Protein AF-A0A7W0H3W8-F1 (afdb_monomer_lite)

Structure (mmCIF, N/CA/C/O backbone):
data_AF-A0A7W0H3W8-F1
#
_entry.id   AF-A0A7W0H3W8-F1
#
loop_
_atom_site.group_PDB
_atom_site.id
_atom_site.type_symbol
_atom_site.label_atom_id
_atom_site.label_alt_id
_atom_site.label_comp_id
_atom_site.label_asym_id
_atom_site.label_entity_id
_atom_site.label_seq_id
_atom_site.pdbx_PDB_ins_code
_atom_site.Cartn_x
_atom_site.Cartn_y
_atom_site.Cartn_z
_atom_site.occupancy
_atom_site.B_iso_or_equiv
_atom_site.auth_seq_id
_atom_site.auth_comp_id
_atom_site.auth_asym_id
_atom_site.auth_atom_id
_atom_site.pdbx_PDB_model_num
ATOM 1 N N . MET A 1 1 ? 3.212 -19.810 -20.473 1.00 50.41 1 MET A N 1
ATOM 2 C CA . MET A 1 1 ? 3.753 -18.492 -20.847 1.00 50.41 1 MET A CA 1
ATOM 3 C C . MET A 1 1 ? 5.045 -18.343 -20.088 1.00 50.41 1 MET A C 1
ATOM 5 O O . MET A 1 1 ? 5.011 -18.523 -18.877 1.00 50.41 1 MET A O 1
ATOM 9 N N . ASP A 1 2 ? 6.152 -18.123 -20.786 1.00 60.06 2 ASP A N 1
ATOM 10 C CA . ASP A 1 2 ? 7.444 -17.920 -20.136 1.00 60.06 2 ASP A CA 1
ATOM 11 C C . ASP A 1 2 ? 7.403 -16.652 -19.279 1.00 60.06 2 ASP A C 1
ATOM 13 O O . ASP A 1 2 ? 6.918 -15.608 -19.710 1.00 60.06 2 ASP A O 1
ATOM 17 N N . THR A 1 3 ? 7.862 -16.768 -18.032 1.00 73.81 3 THR A N 1
ATOM 18 C CA . THR A 1 3 ? 7.799 -15.706 -17.013 1.00 73.81 3 THR A CA 1
ATOM 19 C C . THR A 1 3 ? 8.709 -14.516 -17.340 1.00 73.81 3 THR A C 1
ATOM 21 O O . THR A 1 3 ? 8.526 -13.440 -16.778 1.00 73.81 3 THR A O 1
ATOM 24 N N . PHE A 1 4 ? 9.677 -14.690 -18.248 1.00 73.19 4 PHE A N 1
ATOM 25 C CA . PHE A 1 4 ? 10.635 -13.660 -18.646 1.00 73.19 4 PHE A CA 1
ATOM 26 C C . PHE A 1 4 ? 10.853 -13.652 -20.166 1.00 73.19 4 PHE A C 1
ATOM 28 O O . PHE A 1 4 ? 10.890 -14.727 -20.770 1.00 73.19 4 PHE A O 1
ATOM 35 N N . PRO A 1 5 ? 11.019 -12.468 -20.785 1.00 79.19 5 PRO A N 1
ATOM 36 C CA . PRO A 1 5 ? 11.378 -12.362 -22.196 1.00 79.19 5 PRO A CA 1
ATOM 37 C C . PRO A 1 5 ? 12.801 -12.884 -22.449 1.00 79.19 5 PRO A C 1
ATOM 39 O O . PRO A 1 5 ? 13.669 -12.784 -21.579 1.00 79.19 5 PRO A O 1
ATOM 42 N N . ASP A 1 6 ? 13.055 -13.401 -23.655 1.00 86.75 6 ASP A N 1
ATOM 43 C CA . ASP A 1 6 ? 14.410 -13.749 -24.095 1.00 86.75 6 ASP A CA 1
ATOM 44 C C . ASP A 1 6 ? 15.216 -12.473 -24.369 1.00 86.75 6 ASP A C 1
ATOM 46 O O . ASP A 1 6 ? 15.170 -11.885 -25.449 1.00 86.75 6 ASP A O 1
ATOM 50 N N . LEU A 1 7 ? 15.953 -12.033 -23.351 1.00 87.62 7 LEU A N 1
ATOM 51 C CA . LEU A 1 7 ? 16.754 -10.813 -23.400 1.00 87.62 7 LEU A CA 1
ATOM 52 C C . LEU A 1 7 ? 17.893 -10.891 -24.427 1.00 87.62 7 LEU A C 1
ATOM 54 O O . LEU A 1 7 ? 18.333 -9.851 -24.908 1.00 87.62 7 LEU A O 1
ATOM 58 N N . GLY A 1 8 ? 18.369 -12.095 -24.768 1.00 87.38 8 GLY A N 1
ATOM 59 C CA . GLY A 1 8 ? 19.455 -12.287 -25.735 1.00 87.38 8 GLY A CA 1
ATOM 60 C C . GLY A 1 8 ? 19.033 -12.042 -27.185 1.00 87.38 8 GLY A C 1
ATOM 61 O O . GLY A 1 8 ? 19.891 -11.832 -28.042 1.00 87.38 8 GLY A O 1
ATOM 62 N N . ALA A 1 9 ? 17.725 -12.042 -27.453 1.00 90.88 9 ALA A N 1
ATOM 63 C CA . ALA A 1 9 ? 17.151 -11.759 -28.764 1.00 90.88 9 ALA A CA 1
ATOM 64 C C . ALA A 1 9 ? 16.858 -10.263 -28.997 1.00 90.88 9 ALA A C 1
ATOM 66 O O . ALA A 1 9 ? 16.539 -9.883 -30.123 1.00 90.88 9 ALA A O 1
ATOM 67 N N . LEU A 1 10 ? 16.957 -9.419 -27.961 1.00 92.25 10 LEU A N 1
ATOM 68 C CA . LEU A 1 10 ? 16.675 -7.985 -28.043 1.00 92.25 10 LEU A CA 1
ATOM 69 C C . LEU A 1 10 ? 17.929 -7.188 -28.414 1.00 92.25 10 LEU A C 1
ATOM 71 O O . LEU A 1 10 ? 19.022 -7.429 -27.902 1.00 92.25 10 LEU A O 1
ATOM 75 N N . SER A 1 11 ? 17.764 -6.174 -29.258 1.00 95.56 11 SER A N 1
ATOM 76 C CA . SER A 1 11 ? 18.784 -5.145 -29.455 1.00 95.56 11 SER A CA 1
ATOM 77 C C . SER A 1 11 ? 18.902 -4.226 -28.233 1.00 95.56 11 SER A C 1
ATOM 79 O O . SER A 1 11 ? 17.962 -4.063 -27.456 1.00 95.56 11 SER A O 1
ATOM 81 N N . ASP A 1 12 ? 20.027 -3.518 -28.110 1.00 96.12 12 ASP A N 1
ATOM 82 C CA . ASP A 1 12 ? 20.242 -2.519 -27.049 1.00 96.12 12 ASP A CA 1
ATOM 83 C C . ASP A 1 12 ? 19.133 -1.461 -26.971 1.00 96.12 12 ASP A C 1
ATOM 85 O O . ASP A 1 12 ? 18.842 -0.931 -25.897 1.00 96.12 12 ASP A O 1
ATOM 89 N N . ARG A 1 13 ? 18.534 -1.109 -28.115 1.00 97.12 13 ARG A N 1
ATOM 90 C CA . ARG A 1 13 ? 17.428 -0.151 -28.165 1.00 97.12 13 ARG A CA 1
ATOM 91 C C . ARG A 1 13 ? 16.160 -0.760 -27.577 1.00 97.12 13 ARG A C 1
ATOM 93 O O . ARG A 1 13 ? 15.568 -0.152 -26.696 1.00 97.12 13 ARG A O 1
ATOM 100 N N . GLU A 1 14 ? 15.787 -1.954 -28.027 1.00 95.44 14 GLU A N 1
ATOM 101 C CA . GLU A 1 14 ? 14.603 -2.658 -27.522 1.00 95.44 14 GLU A CA 1
ATOM 102 C C . GLU A 1 14 ? 14.725 -2.950 -26.026 1.00 95.44 14 GLU A C 1
ATOM 104 O O . GLU A 1 14 ? 13.753 -2.818 -25.289 1.00 95.44 14 GLU A O 1
ATOM 109 N N . LEU A 1 15 ? 15.934 -3.262 -25.550 1.00 95.44 15 LEU A N 1
ATOM 110 C CA . LEU A 1 15 ? 16.192 -3.452 -24.128 1.00 95.44 15 LEU A CA 1
ATOM 111 C C . LEU A 1 15 ? 15.991 -2.157 -23.325 1.00 95.44 15 LEU A C 1
ATOM 113 O O . LEU A 1 15 ? 15.386 -2.189 -22.256 1.00 95.44 15 LEU A O 1
ATOM 117 N N . LYS A 1 16 ? 16.468 -1.011 -23.827 1.00 96.62 16 LYS A N 1
ATOM 118 C CA . LYS A 1 16 ? 16.248 0.295 -23.179 1.00 96.62 16 LYS A CA 1
ATOM 119 C C . LYS A 1 16 ? 14.772 0.674 -23.146 1.00 96.62 16 LYS A C 1
ATOM 121 O O . LYS A 1 16 ? 14.302 1.139 -22.110 1.00 96.62 16 LYS A O 1
ATOM 126 N N . ASP A 1 17 ? 14.060 0.443 -24.244 1.00 96.44 17 ASP A N 1
ATOM 127 C CA . ASP A 1 17 ? 12.628 0.722 -24.343 1.00 96.44 17 ASP A CA 1
ATOM 128 C C . ASP A 1 17 ? 11.838 -0.170 -23.362 1.00 96.44 17 ASP A C 1
ATOM 130 O O . ASP A 1 17 ? 10.987 0.325 -22.622 1.00 96.44 17 ASP A O 1
ATOM 134 N N . LEU A 1 18 ? 12.195 -1.458 -23.255 1.00 94.62 18 LEU A N 1
ATOM 135 C CA . LEU A 1 18 ? 11.595 -2.389 -22.293 1.00 94.62 18 LEU A CA 1
ATOM 136 C C . LEU A 1 18 ? 11.868 -1.985 -20.836 1.00 94.62 18 LEU A C 1
ATOM 138 O O . LEU A 1 18 ? 10.961 -2.027 -20.005 1.00 94.62 18 LEU A O 1
ATOM 142 N N . ILE A 1 19 ? 13.098 -1.575 -20.511 1.00 95.69 19 ILE A N 1
ATOM 143 C CA . ILE A 1 19 ? 13.442 -1.075 -19.171 1.00 95.69 19 ILE A CA 1
ATOM 144 C C . ILE A 1 19 ? 12.607 0.161 -18.833 1.00 95.69 19 ILE A C 1
ATOM 146 O O . ILE A 1 19 ? 12.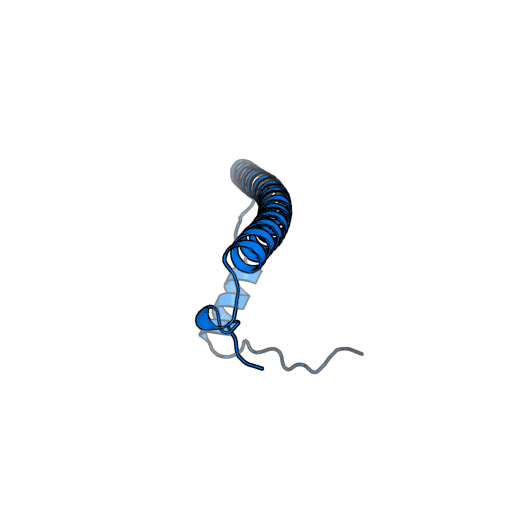091 0.253 -17.719 1.00 95.69 19 ILE A O 1
ATOM 150 N N . GLN A 1 20 ? 12.466 1.098 -19.774 1.00 98.12 20 GLN A N 1
ATOM 151 C CA . GLN A 1 20 ? 11.674 2.307 -19.569 1.00 98.12 20 GLN A CA 1
ATOM 152 C C . GLN A 1 20 ? 10.212 1.956 -19.279 1.00 98.12 20 GLN A C 1
ATOM 154 O O . GLN A 1 20 ? 9.674 2.405 -18.269 1.00 98.12 20 GLN A O 1
ATOM 159 N N . GLN A 1 21 ? 9.609 1.088 -20.096 1.00 97.12 21 GLN A N 1
ATOM 160 C CA . GLN A 1 21 ? 8.232 0.638 -19.904 1.00 97.12 21 GLN A CA 1
ATOM 161 C C . GLN A 1 21 ? 8.032 -0.019 -18.529 1.00 97.12 21 GLN A C 1
ATOM 163 O O . GLN A 1 21 ? 7.154 0.383 -17.769 1.00 97.12 21 GLN A O 1
ATOM 168 N N . LEU A 1 22 ? 8.871 -0.997 -18.174 1.00 96.44 22 LEU A N 1
ATOM 169 C CA . LEU A 1 22 ? 8.748 -1.701 -16.893 1.00 96.44 22 LEU A CA 1
ATOM 170 C C . LEU A 1 22 ? 8.983 -0.772 -15.696 1.00 96.44 22 LEU A C 1
ATOM 172 O O . LEU A 1 22 ? 8.370 -0.951 -14.646 1.00 96.44 22 LEU A O 1
ATOM 176 N N . THR A 1 23 ? 9.850 0.231 -15.846 1.00 98.25 23 THR A N 1
ATOM 177 C CA . THR A 1 23 ? 10.080 1.244 -14.809 1.00 98.25 23 THR A CA 1
ATOM 178 C C . THR A 1 23 ? 8.842 2.115 -14.603 1.00 98.25 23 THR A C 1
ATOM 180 O O . THR A 1 23 ? 8.486 2.405 -13.464 1.00 98.25 23 THR A O 1
ATOM 183 N N . GLU A 1 24 ? 8.167 2.526 -15.675 1.00 98.44 24 GLU A N 1
ATOM 184 C CA . GLU A 1 24 ? 6.924 3.303 -15.585 1.00 98.44 24 GLU A CA 1
ATOM 185 C C . GLU A 1 24 ? 5.791 2.492 -14.942 1.00 98.44 24 GLU A C 1
ATOM 187 O O . GLU A 1 24 ? 5.112 2.985 -14.036 1.00 98.44 24 GLU A O 1
ATOM 192 N N . GLU A 1 25 ? 5.634 1.228 -15.345 1.00 98.25 25 GLU A N 1
ATOM 193 C CA . GLU A 1 25 ? 4.658 0.308 -14.750 1.00 98.25 25 GLU A CA 1
ATOM 194 C C . GLU A 1 25 ? 4.932 0.085 -13.251 1.00 98.25 25 GLU A C 1
ATOM 196 O O . GLU A 1 25 ? 4.016 0.156 -12.424 1.00 98.25 25 GLU A O 1
ATOM 201 N N . GLU A 1 26 ? 6.197 -0.124 -12.87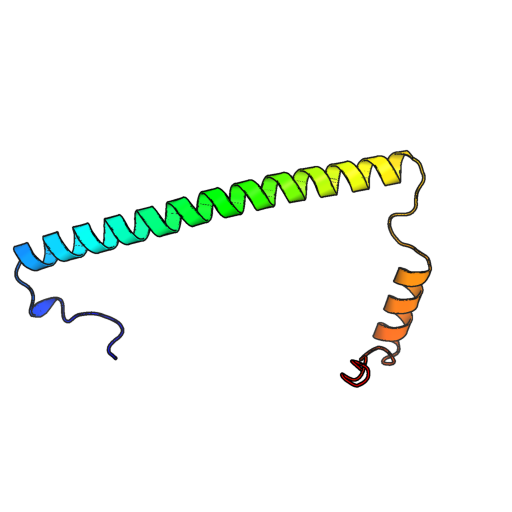0 1.00 98.44 26 GLU A N 1
ATOM 202 C CA . GLU A 1 26 ? 6.601 -0.253 -11.466 1.00 98.44 26 GLU A CA 1
ATOM 203 C C . GLU A 1 26 ? 6.259 1.010 -10.673 1.00 98.44 26 GLU A C 1
ATOM 205 O O . GLU A 1 26 ? 5.658 0.918 -9.598 1.00 98.44 26 GLU A O 1
ATOM 210 N N . GLN A 1 27 ? 6.569 2.190 -11.216 1.00 98.69 27 GLN A N 1
ATOM 211 C CA . GLN A 1 27 ? 6.286 3.465 -10.560 1.00 98.69 27 GLN A CA 1
ATOM 212 C C . GLN A 1 27 ? 4.790 3.654 -10.311 1.00 98.69 27 GLN A C 1
ATOM 214 O O . GLN A 1 27 ? 4.400 4.125 -9.233 1.00 98.69 27 GLN A O 1
ATOM 219 N N . GLU A 1 28 ? 3.941 3.263 -11.263 1.00 98.62 28 GLU A N 1
ATOM 220 C CA . GLU A 1 28 ? 2.491 3.321 -11.108 1.00 98.62 28 GLU A CA 1
ATOM 221 C C . GLU A 1 28 ? 2.007 2.387 -9.989 1.00 98.62 28 GLU A C 1
ATOM 223 O O . GLU A 1 28 ? 1.248 2.804 -9.100 1.00 98.62 28 GLU A O 1
ATOM 228 N N . VAL A 1 29 ? 2.479 1.137 -9.980 1.00 98.62 29 VAL A N 1
ATOM 229 C CA . VAL A 1 29 ? 2.147 0.160 -8.932 1.00 98.62 29 VAL A CA 1
ATOM 230 C C . VAL A 1 29 ? 2.603 0.667 -7.562 1.00 98.62 29 VAL A C 1
ATOM 232 O O . VAL A 1 29 ? 1.825 0.666 -6.600 1.00 98.62 29 VAL A O 1
ATOM 235 N N . SER A 1 30 ? 3.827 1.178 -7.470 1.00 98.69 30 SER A N 1
ATOM 236 C CA . SER A 1 30 ? 4.396 1.744 -6.248 1.00 98.69 30 SER A CA 1
ATOM 237 C C . SER A 1 30 ? 3.655 2.997 -5.774 1.00 98.69 30 SER A C 1
ATOM 239 O O . SER A 1 30 ? 3.479 3.203 -4.566 1.00 98.69 30 SER A O 1
ATOM 241 N N . TYR A 1 31 ? 3.152 3.830 -6.686 1.00 98.69 31 TYR A N 1
ATOM 242 C CA . TYR A 1 31 ? 2.286 4.955 -6.339 1.00 98.69 31 TYR A CA 1
ATOM 243 C C . TYR A 1 31 ? 0.966 4.478 -5.723 1.00 98.69 31 TYR A C 1
ATOM 245 O O . TYR A 1 31 ? 0.631 4.875 -4.601 1.00 98.69 31 TYR A O 1
ATOM 253 N N . ARG A 1 32 ? 0.254 3.563 -6.394 1.00 98.62 32 ARG A N 1
ATOM 254 C CA . ARG A 1 32 ? -1.010 2.993 -5.893 1.00 98.62 32 ARG A CA 1
ATOM 255 C C . ARG A 1 32 ? -0.821 2.322 -4.530 1.00 98.62 32 ARG A C 1
ATOM 257 O O . ARG A 1 32 ? -1.614 2.556 -3.615 1.00 98.62 32 ARG A O 1
ATOM 264 N N . ARG A 1 33 ? 0.269 1.564 -4.357 1.00 98.69 33 ARG A N 1
ATOM 265 C CA . ARG A 1 33 ? 0.643 0.936 -3.081 1.00 98.69 33 ARG A CA 1
ATOM 266 C C . ARG A 1 33 ? 0.795 1.967 -1.963 1.00 98.69 33 ARG A C 1
ATOM 268 O O . ARG A 1 33 ? 0.220 1.775 -0.893 1.00 98.69 33 ARG A O 1
ATOM 275 N N . ARG A 1 34 ? 1.524 3.066 -2.194 1.00 98.75 34 ARG A N 1
ATOM 276 C CA . ARG A 1 34 ? 1.720 4.123 -1.182 1.00 98.75 34 ARG A CA 1
ATOM 277 C C . ARG A 1 34 ? 0.406 4.776 -0.760 1.00 98.75 34 ARG A C 1
ATOM 279 O O . ARG A 1 34 ? 0.194 4.974 0.433 1.00 98.75 34 ARG A O 1
ATOM 286 N N . ILE A 1 35 ? -0.495 5.049 -1.704 1.00 98.62 35 ILE A N 1
ATOM 287 C CA . ILE A 1 35 ? -1.816 5.618 -1.394 1.00 98.62 35 ILE A CA 1
ATOM 288 C C . ILE A 1 35 ? -2.644 4.663 -0.527 1.00 98.62 35 ILE A C 1
ATOM 290 O O . ILE A 1 35 ? -3.246 5.088 0.459 1.00 98.62 35 ILE A O 1
ATOM 294 N N . LEU A 1 36 ? -2.667 3.372 -0.869 1.00 98.62 36 LEU A N 1
ATOM 295 C CA . LEU A 1 36 ? -3.391 2.366 -0.088 1.00 98.62 36 LEU A CA 1
ATOM 296 C C . LEU A 1 36 ? -2.814 2.220 1.320 1.00 98.62 36 LEU A C 1
ATOM 298 O O . LEU A 1 36 ? -3.571 2.246 2.288 1.00 98.62 36 LEU A O 1
ATOM 302 N N . HIS A 1 37 ? -1.489 2.131 1.444 1.00 98.25 37 HIS A N 1
ATOM 303 C CA . HIS A 1 37 ? -0.825 2.068 2.744 1.00 98.25 37 HIS A CA 1
ATOM 304 C C . HIS A 1 37 ? -1.125 3.310 3.592 1.00 98.25 37 HIS A C 1
ATOM 306 O O . HIS A 1 37 ? -1.516 3.161 4.743 1.00 98.25 37 HIS A O 1
ATOM 312 N N . GLY A 1 38 ? -1.080 4.514 3.012 1.00 98.44 38 GLY A N 1
ATOM 313 C CA . GLY A 1 38 ? -1.448 5.741 3.725 1.00 98.44 38 GLY A CA 1
ATOM 314 C C . GLY A 1 38 ? -2.883 5.714 4.265 1.00 98.44 38 GLY A C 1
ATOM 315 O O . GLY A 1 38 ? -3.118 6.077 5.415 1.00 98.44 38 GLY A O 1
ATOM 316 N N . LYS A 1 39 ? -3.850 5.217 3.479 1.00 98.50 39 LYS A N 1
ATOM 317 C CA . LYS A 1 39 ? -5.238 5.036 3.945 1.00 98.50 39 LYS A CA 1
ATOM 318 C C . LYS A 1 39 ? -5.335 4.018 5.081 1.00 98.50 39 LYS A C 1
ATOM 320 O O . LYS A 1 39 ? -6.024 4.270 6.067 1.00 98.50 39 LYS A O 1
ATOM 325 N N . ILE A 1 40 ? -4.650 2.883 4.949 1.00 97.88 40 ILE A N 1
ATOM 326 C CA . ILE A 1 40 ? -4.607 1.838 5.979 1.00 97.88 40 ILE A CA 1
ATOM 327 C C . ILE A 1 40 ? -4.023 2.398 7.278 1.00 97.88 40 ILE A C 1
ATOM 329 O O . ILE A 1 40 ? -4.578 2.156 8.347 1.00 97.88 40 ILE A O 1
ATOM 333 N N . ASP A 1 41 ? -2.945 3.169 7.194 1.00 98.38 41 ASP A N 1
ATOM 334 C CA . ASP A 1 41 ? -2.267 3.717 8.365 1.00 98.38 41 ASP A CA 1
ATOM 335 C C . ASP A 1 41 ? -3.129 4.761 9.084 1.00 98.38 41 ASP A C 1
ATOM 337 O O . ASP A 1 41 ? -3.215 4.732 10.312 1.00 98.38 41 ASP A O 1
ATOM 341 N N . ILE A 1 42 ? -3.862 5.606 8.346 1.00 98.31 42 ILE A N 1
ATOM 342 C CA . ILE A 1 42 ? -4.854 6.527 8.928 1.00 98.31 42 ILE A CA 1
ATOM 343 C C . ILE A 1 42 ? -5.940 5.750 9.683 1.00 98.31 42 ILE A C 1
ATOM 345 O O . ILE A 1 42 ? -6.251 6.071 10.831 1.00 98.31 42 ILE A O 1
ATOM 349 N N . LEU A 1 43 ? -6.507 4.710 9.063 1.00 97.69 43 LEU A N 1
ATOM 350 C CA . LEU A 1 43 ? -7.559 3.902 9.687 1.00 97.69 43 LEU A CA 1
ATOM 351 C C . LEU A 1 43 ? -7.048 3.149 10.920 1.00 97.69 43 LEU A C 1
ATOM 353 O O . LEU A 1 43 ? -7.740 3.096 11.935 1.00 97.69 43 LEU A O 1
ATOM 357 N N . ARG A 1 44 ? -5.828 2.603 10.865 1.00 96.75 44 ARG A N 1
ATOM 358 C CA . ARG A 1 44 ? -5.180 1.957 12.015 1.00 96.75 44 ARG A CA 1
ATOM 359 C C . ARG A 1 44 ? -4.949 2.942 13.154 1.00 96.75 44 ARG A C 1
ATOM 361 O O . ARG A 1 44 ? -5.254 2.608 14.296 1.00 96.75 44 ARG A O 1
ATOM 368 N N . ALA A 1 45 ? -4.448 4.141 12.859 1.00 97.00 45 ALA A N 1
ATOM 369 C CA . ALA A 1 45 ? -4.228 5.173 13.867 1.00 97.00 45 ALA A CA 1
ATOM 370 C C . ALA A 1 45 ? -5.541 5.562 14.562 1.00 97.00 45 ALA A C 1
ATOM 372 O O . ALA A 1 45 ? -5.594 5.640 15.790 1.00 97.00 45 ALA A O 1
ATOM 373 N N . GLU A 1 46 ? -6.619 5.730 13.794 1.00 97.00 46 GLU A N 1
ATOM 374 C CA . GLU A 1 46 ? -7.933 6.043 14.352 1.00 97.00 46 GLU A CA 1
ATOM 375 C C . GLU A 1 46 ? -8.528 4.875 15.153 1.00 97.00 46 GLU A C 1
ATOM 377 O O . GLU A 1 46 ? -9.098 5.091 16.223 1.00 97.00 46 GLU A O 1
ATOM 382 N N . LEU A 1 47 ? -8.358 3.629 14.700 1.00 94.12 47 LEU A N 1
ATOM 383 C CA . LEU A 1 47 ? -8.770 2.448 15.461 1.00 94.12 47 LEU A CA 1
ATOM 384 C C . LEU A 1 47 ? -8.064 2.393 16.823 1.00 94.12 47 LEU A C 1
ATOM 386 O O . LEU A 1 47 ? -8.723 2.244 17.851 1.00 94.12 47 LEU A O 1
ATOM 390 N N . VAL A 1 48 ? -6.741 2.569 16.843 1.00 94.12 48 VAL A N 1
ATOM 391 C CA . VAL A 1 48 ? -5.949 2.598 18.083 1.00 94.12 48 VAL A CA 1
ATOM 392 C C . VAL A 1 48 ? -6.407 3.735 18.998 1.00 94.12 48 VAL A C 1
ATOM 394 O O . VAL A 1 48 ? -6.596 3.520 20.195 1.00 94.12 48 VAL A O 1
ATOM 397 N N . ASN A 1 49 ? -6.650 4.926 18.447 1.00 93.75 49 ASN A N 1
ATOM 398 C CA . ASN A 1 49 ? -7.166 6.072 19.196 1.00 93.75 49 ASN A CA 1
ATOM 399 C C . ASN A 1 49 ? -8.523 5.767 19.853 1.00 93.75 49 ASN A C 1
ATOM 401 O O . ASN A 1 49 ? -8.726 6.057 21.032 1.00 93.75 49 ASN A O 1
ATOM 405 N N . ARG A 1 50 ? -9.448 5.132 19.122 1.00 91.06 50 ARG A N 1
ATOM 406 C CA . ARG A 1 50 ? -10.757 4.727 19.659 1.00 91.06 50 ARG A CA 1
ATOM 407 C C . ARG A 1 50 ? -10.634 3.687 20.761 1.00 91.06 50 ARG A C 1
ATOM 409 O O . ARG A 1 50 ? -11.274 3.844 21.794 1.00 91.06 50 ARG A O 1
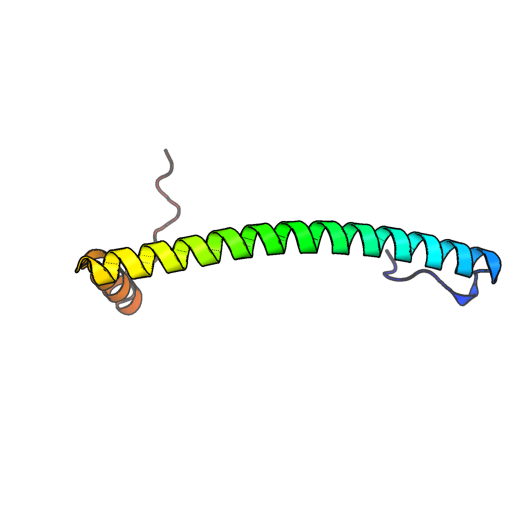ATOM 416 N N . LEU A 1 51 ? -9.810 2.659 20.562 1.00 89.44 51 LEU A N 1
ATOM 417 C CA . LEU A 1 51 ? -9.575 1.626 21.575 1.00 89.44 51 LEU A CA 1
ATOM 418 C C . LEU A 1 51 ? -8.988 2.232 22.853 1.00 89.44 51 LEU A C 1
ATOM 420 O O . LEU A 1 51 ? -9.462 1.939 23.948 1.00 89.44 51 LEU A O 1
ATOM 424 N N . ARG A 1 52 ? -8.023 3.147 22.716 1.00 87.88 52 ARG A N 1
ATOM 425 C CA . ARG A 1 52 ? -7.460 3.877 23.852 1.00 87.88 52 ARG A CA 1
ATOM 426 C C . ARG A 1 52 ? -8.527 4.682 24.599 1.00 87.88 52 ARG A C 1
ATOM 428 O O . ARG A 1 52 ? -8.609 4.568 25.816 1.00 87.88 52 ARG A O 1
ATOM 435 N N . LYS A 1 53 ? -9.369 5.440 23.888 1.00 89.75 53 LYS A N 1
ATOM 436 C CA . LYS A 1 53 ? -10.462 6.217 24.500 1.00 89.75 53 LYS A CA 1
ATOM 437 C C . LYS A 1 53 ? -11.477 5.337 25.228 1.00 89.75 53 LYS A C 1
ATOM 439 O O . LYS A 1 53 ? -11.900 5.692 26.320 1.00 89.75 53 LYS A O 1
ATOM 444 N N . LYS A 1 54 ? -11.852 4.193 24.647 1.00 86.81 54 LYS A N 1
ATOM 445 C CA . LYS A 1 54 ? -12.746 3.219 25.294 1.00 86.81 54 LYS A CA 1
ATOM 446 C C . LYS A 1 54 ? -12.158 2.696 26.600 1.00 86.81 54 LYS A C 1
ATOM 448 O O . LYS A 1 54 ? -12.827 2.718 27.626 1.00 86.81 54 LYS A O 1
ATOM 453 N N . HIS A 1 55 ? -10.885 2.311 26.568 1.00 82.81 55 HIS A N 1
ATOM 454 C CA . HIS A 1 55 ? -10.173 1.866 27.760 1.00 82.81 55 HIS A CA 1
ATOM 455 C C . HIS A 1 55 ? -10.085 2.972 28.830 1.00 82.81 55 HIS A C 1
ATOM 457 O O . HIS A 1 55 ? -10.339 2.713 30.002 1.00 82.81 55 HIS A O 1
ATOM 463 N N . GLU A 1 56 ? -9.778 4.216 28.443 1.00 87.75 56 GLU A N 1
ATOM 464 C CA . GLU A 1 56 ? -9.772 5.379 29.352 1.00 87.75 56 GLU A CA 1
ATOM 465 C C . GLU A 1 56 ? -11.165 5.675 29.945 1.00 87.75 56 GLU A C 1
ATOM 467 O O . GLU A 1 56 ? -11.261 6.101 31.093 1.00 87.75 56 GLU A O 1
ATOM 472 N N . ALA A 1 57 ? -12.241 5.402 29.202 1.00 87.75 57 ALA A N 1
ATOM 473 C CA . ALA A 1 57 ? -13.624 5.507 29.672 1.00 87.75 57 ALA A CA 1
ATOM 474 C C . ALA A 1 57 ? -14.075 4.323 30.557 1.00 87.75 57 ALA A C 1
ATOM 476 O O . ALA A 1 57 ? -15.221 4.298 31.004 1.00 87.75 57 ALA A O 1
ATOM 477 N N . GLY A 1 58 ? -13.196 3.348 30.821 1.00 83.75 58 GLY A N 1
ATOM 478 C CA . GLY A 1 58 ? -13.504 2.158 31.619 1.00 83.75 58 GLY A CA 1
ATOM 479 C C . GLY A 1 58 ? -14.311 1.091 30.874 1.00 83.75 58 GLY A C 1
ATOM 480 O O . GLY A 1 58 ? -14.784 0.140 31.497 1.00 83.75 58 GLY A O 1
ATOM 481 N N . GLU A 1 59 ? -14.473 1.217 29.554 1.00 81.25 59 GLU A N 1
ATOM 482 C CA . GLU A 1 59 ? -15.081 0.172 28.732 1.00 81.25 59 GLU A CA 1
ATOM 483 C C . GLU A 1 59 ? -14.087 -0.981 28.538 1.00 81.25 59 GLU A C 1
ATOM 485 O O . GLU A 1 59 ? -12.928 -0.776 28.163 1.00 81.25 59 GLU A O 1
ATOM 490 N N . SER A 1 60 ? -14.544 -2.216 28.759 1.00 77.06 60 SER A N 1
ATOM 491 C CA . SER A 1 60 ? -13.718 -3.395 28.500 1.00 77.06 60 SER A CA 1
ATOM 492 C C . SER A 1 60 ? -13.490 -3.577 26.999 1.00 77.06 60 SER A C 1
ATOM 494 O O . SER A 1 60 ? -14.439 -3.607 26.216 1.00 77.06 60 SER A O 1
ATOM 496 N N . LEU A 1 61 ? -12.225 -3.744 26.603 1.00 73.25 61 LEU A N 1
ATOM 497 C CA . LEU A 1 61 ? -11.826 -4.050 25.222 1.00 73.25 61 LEU A CA 1
ATOM 498 C C . LEU A 1 61 ? -12.207 -5.470 24.792 1.00 73.25 61 LEU A C 1
ATOM 500 O O . LEU A 1 61 ? -12.328 -5.735 23.601 1.00 73.25 61 LEU A O 1
ATOM 504 N N . ILE A 1 62 ? -12.360 -6.361 25.768 1.00 77.00 62 ILE A N 1
ATOM 505 C CA . ILE A 1 62 ? -12.762 -7.751 25.587 1.00 77.00 62 ILE A CA 1
ATOM 506 C C . ILE A 1 62 ? -14.099 -7.906 26.303 1.00 77.00 62 ILE A C 1
ATOM 508 O O . ILE A 1 62 ? -14.194 -7.714 27.520 1.00 77.00 62 ILE A O 1
ATOM 512 N N . SER A 1 63 ? -15.147 -8.207 25.550 1.00 78.50 63 SER A N 1
ATOM 513 C CA . SER A 1 63 ? -16.457 -8.499 26.115 1.00 78.50 63 SER A CA 1
ATOM 514 C C . SER A 1 63 ? -16.501 -9.922 26.681 1.00 78.50 63 SER A C 1
ATOM 516 O O . SER A 1 63 ? -15.710 -10.790 26.313 1.00 78.50 63 SER A O 1
ATOM 518 N N . GLY A 1 64 ? -17.474 -10.200 27.551 1.00 77.12 64 GLY A N 1
ATOM 519 C CA . GLY A 1 64 ? -17.731 -11.575 27.994 1.00 77.12 64 GLY A CA 1
ATOM 520 C C . GLY A 1 64 ? -18.080 -12.520 26.833 1.00 77.12 64 GLY A C 1
ATOM 521 O O . GLY A 1 64 ? -17.760 -13.703 26.899 1.00 77.12 64 GLY A O 1
ATOM 522 N N . ALA A 1 65 ? -18.667 -11.996 25.750 1.00 80.62 65 ALA A N 1
ATOM 523 C CA . ALA A 1 65 ? -18.959 -12.766 24.543 1.00 80.62 65 ALA A CA 1
ATOM 524 C C . ALA A 1 65 ? -17.678 -13.174 23.796 1.00 80.62 65 ALA A C 1
ATOM 526 O O . ALA A 1 65 ? -17.583 -14.317 23.358 1.00 80.62 65 ALA A O 1
ATOM 527 N N . ASP A 1 66 ? -16.666 -12.299 23.738 1.00 82.81 66 ASP A N 1
ATOM 528 C CA . ASP A 1 66 ? -15.364 -12.617 23.131 1.00 82.81 66 ASP A CA 1
ATOM 529 C C . ASP A 1 66 ? -14.652 -13.743 23.901 1.00 82.81 66 ASP A C 1
ATOM 531 O O . ASP A 1 66 ? -14.071 -14.653 23.307 1.00 82.81 66 ASP A O 1
ATOM 535 N N . VAL A 1 67 ? -14.743 -13.727 25.238 1.00 83.69 67 VAL A N 1
ATOM 536 C CA . VAL A 1 67 ? -14.195 -14.791 26.102 1.00 83.69 67 VAL A CA 1
ATOM 537 C C . VAL A 1 67 ? -14.948 -16.108 25.907 1.00 83.69 67 VAL A C 1
ATOM 539 O O . VAL A 1 67 ? -14.328 -17.173 25.838 1.00 83.69 67 VAL A O 1
ATOM 542 N N . GLN A 1 68 ? -16.276 -16.048 25.795 1.00 83.00 68 GLN A N 1
ATOM 543 C CA . GLN A 1 68 ? -17.107 -17.226 25.561 1.00 83.00 68 GLN A CA 1
ATOM 544 C C . GLN A 1 68 ? -16.803 -17.851 24.193 1.00 83.00 68 GLN A C 1
ATOM 546 O O . GLN A 1 68 ? -16.548 -19.050 24.115 1.00 83.00 68 GLN A O 1
ATOM 551 N N . GLN A 1 69 ? -16.708 -17.037 23.139 1.00 83.94 69 GLN A N 1
ATOM 552 C CA . GLN A 1 69 ? -16.340 -17.492 21.799 1.00 83.94 69 GLN A CA 1
ATOM 553 C C . GLN A 1 69 ? -14.948 -18.140 21.778 1.00 83.94 69 GLN A C 1
ATOM 555 O O . GLN A 1 69 ? -14.771 -19.200 21.179 1.00 83.94 69 GLN A O 1
ATOM 560 N N . LEU A 1 70 ? -13.963 -17.551 22.466 1.00 82.25 70 LEU A N 1
ATOM 561 C CA . LEU A 1 70 ? -12.631 -18.147 22.593 1.00 82.25 70 LEU A CA 1
ATOM 562 C C . LEU A 1 70 ? -12.692 -19.502 23.314 1.00 82.25 70 LEU A C 1
ATOM 564 O O . LEU A 1 70 ? -12.036 -20.456 22.900 1.00 82.25 70 LEU A O 1
ATOM 568 N N . THR A 1 71 ? -13.506 -19.598 24.367 1.00 87.81 71 THR A N 1
ATOM 569 C CA . THR A 1 71 ? -13.726 -20.844 25.114 1.00 87.81 71 THR A CA 1
ATOM 570 C C . THR A 1 71 ? -14.343 -21.919 24.219 1.00 87.81 71 THR A C 1
ATOM 572 O O . THR A 1 71 ? -13.893 -23.062 24.250 1.00 87.81 71 THR A O 1
ATOM 575 N N . ASP A 1 72 ? -15.311 -21.565 23.373 1.00 88.31 72 ASP A N 1
ATOM 576 C CA . ASP A 1 72 ? -15.956 -22.498 22.445 1.00 88.31 72 ASP A CA 1
ATOM 577 C C . ASP A 1 72 ? -15.020 -22.947 21.313 1.00 88.31 72 ASP A C 1
ATOM 579 O O . ASP A 1 72 ? -15.011 -24.128 20.956 1.00 88.31 72 ASP A O 1
ATOM 583 N N . ILE A 1 73 ? -14.168 -22.052 20.798 1.00 87.06 73 ILE A N 1
ATOM 584 C CA . ILE A 1 73 ? -13.111 -22.400 19.835 1.00 87.06 73 ILE A CA 1
ATOM 585 C C . ILE A 1 73 ? -12.112 -23.380 20.465 1.00 87.06 73 ILE A C 1
ATOM 587 O O . ILE A 1 73 ? -11.840 -24.433 19.890 1.00 87.06 73 ILE A O 1
ATOM 591 N N . LEU A 1 74 ? -11.597 -23.072 21.661 1.00 86.31 74 LEU A N 1
ATOM 592 C CA . LEU A 1 74 ? -10.629 -23.920 22.370 1.00 86.31 74 LEU A CA 1
ATOM 593 C C . LEU A 1 74 ? -11.229 -25.265 22.805 1.00 86.31 74 LEU A C 1
ATOM 595 O O . LEU A 1 74 ? -10.517 -26.265 22.863 1.00 86.31 74 LEU A O 1
ATOM 599 N N . ALA A 1 75 ? -12.536 -25.307 23.070 1.00 90.25 75 ALA A N 1
ATOM 600 C CA . ALA A 1 75 ? -13.280 -26.531 23.357 1.00 90.25 75 ALA A CA 1
ATOM 601 C C . ALA A 1 75 ? -13.664 -27.332 22.095 1.00 90.25 75 ALA A C 1
ATOM 603 O O . ALA A 1 75 ? -14.316 -28.369 22.219 1.00 90.25 75 ALA A O 1
ATOM 604 N N . GLY A 1 76 ? -13.298 -26.867 20.892 1.00 81.44 76 GLY A N 1
ATOM 605 C CA . GLY A 1 76 ? -13.572 -27.555 19.625 1.00 81.44 76 GLY A CA 1
ATOM 606 C C . GLY A 1 76 ? -15.024 -27.461 19.140 1.00 81.44 76 GLY A C 1
ATOM 607 O O . GLY A 1 76 ? -15.433 -28.250 18.294 1.00 81.44 76 GLY A O 1
ATOM 608 N N . LYS A 1 77 ? -15.811 -26.510 19.659 1.00 77.44 77 LYS A N 1
ATOM 609 C CA . LYS A 1 77 ? -17.232 -26.296 19.318 1.00 77.44 77 LYS A CA 1
ATOM 610 C C . LYS A 1 77 ? -17.453 -25.229 18.232 1.00 77.44 77 LYS A C 1
ATOM 612 O O . LYS A 1 77 ? -18.593 -24.946 17.886 1.00 77.44 77 LYS A O 1
ATOM 617 N N . GLY A 1 78 ? -16.382 -24.607 17.729 1.00 61.53 78 GLY A N 1
ATOM 618 C CA . GLY A 1 78 ? -16.425 -23.300 17.059 1.00 61.53 78 GLY A CA 1
ATOM 619 C C . GLY A 1 78 ? -16.177 -23.250 15.547 1.00 61.53 78 GLY A C 1
ATOM 620 O O . GLY A 1 78 ? -15.692 -22.221 15.086 1.00 61.53 78 GLY A O 1
ATOM 621 N N . MET A 1 79 ? -16.478 -24.290 14.760 1.00 58.03 79 MET A N 1
ATOM 622 C CA . MET A 1 79 ? -16.649 -24.077 13.311 1.00 58.03 79 MET A CA 1
ATOM 623 C C . MET A 1 79 ? -18.133 -23.834 13.017 1.00 58.03 79 MET A C 1
ATOM 625 O O . MET A 1 79 ? -18.914 -24.776 13.154 1.00 58.03 79 MET A O 1
ATOM 629 N N . PRO A 1 80 ? -18.554 -22.618 12.625 1.00 54.66 80 PRO A N 1
ATOM 630 C CA . PRO A 1 80 ? -19.865 -22.452 12.020 1.00 54.66 80 PRO A CA 1
ATOM 631 C C . PRO A 1 80 ? -19.864 -23.215 10.691 1.00 54.66 80 PRO A C 1
ATOM 633 O O . PRO A 1 80 ? -19.000 -22.996 9.843 1.00 54.66 80 PRO A O 1
ATOM 636 N N . SER A 1 81 ? -20.804 -24.143 10.522 1.00 56.59 81 SER A N 1
ATOM 637 C CA . SER A 1 81 ? -21.107 -24.705 9.210 1.00 56.59 81 SER A CA 1
ATOM 638 C C . SER A 1 81 ? -21.608 -23.578 8.308 1.00 56.59 81 SER A C 1
ATOM 640 O O . SER A 1 81 ? -22.560 -22.890 8.672 1.00 56.59 81 SER A O 1
ATOM 642 N N . GLU A 1 82 ? -20.986 -23.397 7.142 1.00 50.59 82 GLU A N 1
ATOM 643 C CA . GLU A 1 82 ? -21.579 -22.674 6.012 1.00 50.59 82 GLU A CA 1
ATOM 644 C C . GLU A 1 82 ? -22.935 -23.328 5.697 1.00 50.59 82 GLU A C 1
ATOM 646 O O . GLU A 1 82 ? -22.984 -24.373 5.053 1.00 50.59 82 GLU A O 1
ATOM 651 N N . GLY A 1 83 ? -24.029 -22.794 6.242 1.00 52.59 83 GLY A N 1
ATOM 652 C CA . GLY A 1 83 ? -25.330 -23.464 6.168 1.00 52.59 83 GLY A CA 1
ATOM 653 C C . GLY A 1 83 ? -26.558 -22.570 6.274 1.00 52.59 83 GLY A C 1
ATOM 654 O O . GLY A 1 83 ? -27.584 -22.953 5.733 1.00 52.59 83 GLY A O 1
ATOM 655 N N . ASP A 1 84 ? -26.458 -21.376 6.861 1.00 49.91 84 ASP A N 1
ATOM 656 C CA . ASP A 1 84 ? -27.620 -20.499 7.045 1.00 49.91 84 ASP A CA 1
ATOM 657 C C . ASP A 1 84 ? -27.353 -19.123 6.416 1.00 49.91 84 ASP A C 1
ATOM 659 O O . ASP A 1 84 ? -27.120 -18.123 7.096 1.00 49.91 84 ASP A O 1
ATOM 663 N N . VAL A 1 85 ? -27.340 -19.086 5.084 1.00 48.53 85 VAL A N 1
ATOM 664 C CA . VAL A 1 85 ? -27.608 -17.861 4.321 1.00 48.53 85 VAL A CA 1
ATOM 665 C C . VAL A 1 85 ? -28.852 -18.162 3.497 1.00 48.53 85 VAL A C 1
ATOM 667 O O . VAL A 1 85 ? -28.764 -18.803 2.451 1.00 48.53 85 VAL A O 1
ATOM 670 N N . GLU A 1 86 ? -30.005 -17.791 4.046 1.00 40.06 86 GLU A N 1
ATOM 671 C CA . GLU A 1 86 ? -31.290 -17.765 3.338 1.00 40.06 86 GLU A CA 1
ATOM 672 C C . GLU A 1 86 ? -31.415 -16.468 2.525 1.00 40.06 86 GLU A C 1
ATOM 674 O O . GLU A 1 86 ? -31.023 -15.396 3.050 1.00 40.06 86 GLU A O 1
#

Sequence (86 aa):
MDTFPDLGALSDRELKDLIQQLTEEEQEVSYRRRILHGKIDILRAELVNRLRKKHEAGESLISGADVQQLTDILAGKGMPSEGDVE

pLDDT: mean 85.99, std 14.71, range [40.06, 98.75]

Foldseek 3Di:
DDPDDPPVPDDPVRVVVVVVVVVVVVVVVVVVVVVVVVVVVVVVVVVVVVLVVCVVVVHDPADPVNVVQVVCVVVVNHDDPPDDDD

Radius of gyration: 25.6 Å; chains: 1; bounding box: 52×34×61 Å

Secondary structure (DSSP, 8-state):
--SS--GGGS-HHHHHHHHHHHHHHHHHHHHHHHHHHHHHHHHHHHHHHHHHHHHHTT--SS-HHHHHHHHHHHTT-----S----

=== Feature glossary ===
A reading guide for the features in this record.

Start from the sequence.

  · Sequence gives the chain of amino acids in standard one-letter code (A=alanine, C=cysteine, …, Y=tyrosine), read N→C. It is the only feature that is directly encoded by the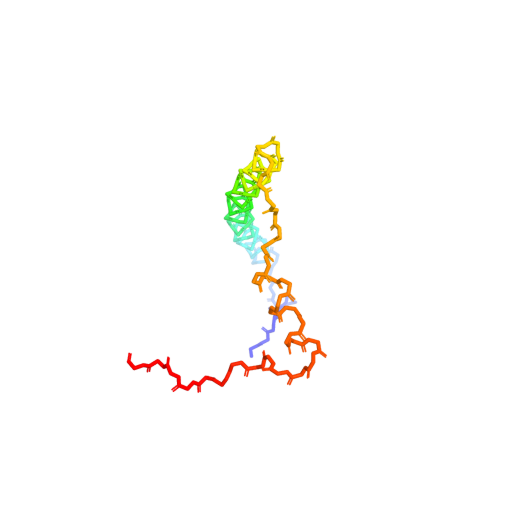 gene; all structural features are derived from the folded form of this sequence.

Fold it, and you get atomic coordinates and the backbone conformation that goes with them.

  · Structure coordinates are given as an mmCIF _atom_site loop: one row per atom with element, residue name, chain id, sequence number, and x/y/z position in Å. Only the four main-chain atoms per residue are included here; side chains are omitted to keep the record compact.

  · Backbone dihedral angles. Every residue except chain termini has a φ (preceding-C → N → Cα → C) and a ψ (N → Cα → C → next-N). They are reported in degrees following the IUPAC sign convention. Secondary structure is essentially a statement about which (φ, ψ) basin each residue occupies.

  · Eight-state secondary structure (DSSP): H is the canonical α-helix, G the tighter 3₁₀-helix, I the wider π-helix; E/B are β-structure, T and S are turns and bends, and '-' is everything else. DSSP derives these from the pattern of main-chain N–H···O=C hydrogen bonds, not from the sequence.

  · SS3 is a coarse helix/strand/coil call (letters a/b/c) made by the P-SEA algorithm from inter-Cα distances and dihedrals. It is less detailed than DSSP but needs only Cα positions.

Summarize the fold with a handful of shape descriptors and a per-residue structural alphabet.

  · Radius of gyration (Rg) is the root-mean-square distance of Cα atoms from their centroid — a single number for overall size and compactness. A globular domain of N residues has Rg ≈ 2.2·N^0.38 Å; an extended or disordered chain has a much larger Rg. The Cα contact count is the number of residue pairs whose Cα atoms are within 8 Å and are more than four positions apart in sequence — a standard proxy for tertiary packing density. The bounding box is the smallest axis-aligned box enclosing all Cα atoms.

  · 3Di is Foldseek's structural alphabet. Each residue is assigned one of twenty discrete states based on how its Cα sits relative to its spatial (not sequential) neighbors. Aligning 3Di strings finds structural homologs roughly as well as full 3D superposition, but orders of magnitude faster.

  · Solvent-accessible surface area (SASA) is the area in Å² traced out by the centre of a 1.4 Å probe sphere (a water molecule) rolled over the protein's van der Waals surface (Shrake–Rupley / Lee–Richards construction). Buried residues have near-zero SASA; fully exposed residues can exceed 200 Å². The total SASA scales roughly with the number of surface residues.

Ask how reliable the model is.

  · For AlphaFold models, the B-factor field carries pLDDT — the model's own estimate of local accuracy on a 0–100 scale. Regions with pLDDT<50 should be treated as essentially unmodeled; they often correspond to intrinsically disordered segments.

  · For experimental (PDB) structures, the B-factor (temperature factor) quantifies the positional spread of each atom in the crystal — a combination of thermal vibration and static disorder — in units of Å². High B-factors mark flexible loops or poorly resolved regions; low B-factors mark the rigid, well-ordered 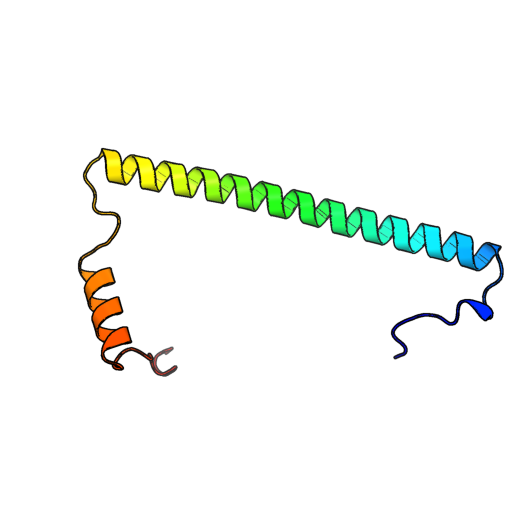core.

  · Predicted Aligned Error (PAE) is an AlphaFold confidence matrix: entry (i, j) is the expected error in the position of residue j, in ångströms, when the prediction is superimposed on the true structure at residue i. Low PAE within a block of residues means that block is internally rigid and well-predicted; high PAE between two blocks means their relative placement is uncertain even if each block individually is confident.

Place it in context: what it resembles, what it is annotated as, and how it looks.

  · Structural nearest neighbors (via Foldseek easy-search vs the PDB). Reported per hit: target PDB id, E-value, and alignment TM-score. A TM-score above ~0.5 is the conventional threshold for 'same fold'.

  · Functional annotations link the protein to curated databases. InterPro entries identify conserved domains and families by matching the sequence against member-database signatures (Pfam, PROSITE, CDD, …). Gene Ontology (GO) terms describe molecular function, biological process, and cellular component in a controlled vocabulary. CATH places the structure in a hierarchical fold classification (Class/Architecture/Topology/Homologous-superfamily). The organism is the source species.

  · The contact map is a binary N×N matrix image: pixel (i, j) is dark where Cα_i and Cα_j are within 8 Å and |i−j|>4. Because the |i−j|>4 filter removes local helical contacts, off-diagonal stripes parallel to the main diagonal indicate parallel β-sheets; stripes perpendicular to it indicate antiparallel β-sheets. The Ramachandran plot scatters every residue's (φ, ψ) pair against the sterically allowed regions. The PAE heatmap renders the predicted-aligned-error matri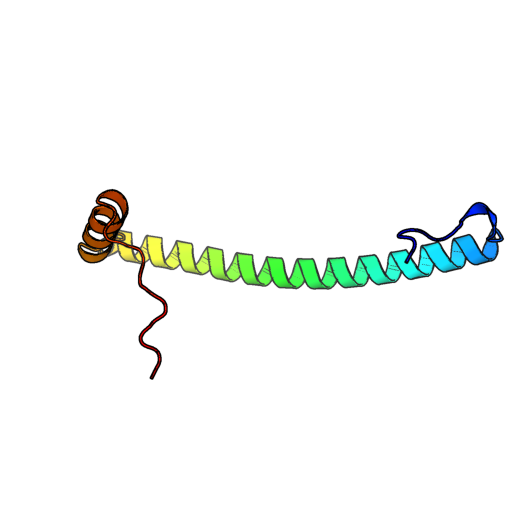x.

  · Six rendered views show the 3D structure from the faces of a cube — i.e. along ±x, ±y, ±z. Rendering representation is drawn randomly per protein from cartoon (secondary-structure ribbons), sticks (backbone bonds), or molecular surface; coloring is either N→C rainbow (blue at the N-terminus through red at the C-terminus) or one color per chain.